Protein AF-A0A5B6VZJ5-F1 (afdb_monomer_lite)

InterPro domains:
  IPR005135 Endonuclease/exonuclease/phosphatase [PF03372] (20-97)
  IPR036691 Endonuclease/exonuclease/phosphatase superfamily [G3DSA:3.60.10.10] (6-117)
  IPR036691 Endonuclease/exonuclease/phosphatase superfamily [SSF56219] (19-104)

Organism: NCBI:txid47621

Sequence (120 aa):
MERVRRRFEFINGIEVDPDGSKGGLCLAWKGEVSVMLQNFSRRHIDVLANDQNEKQQWRFTGFYGSPYAQEREDSWNLLRRLRRNEEQPWLVCGDFNKIMYGFEKKRLVAQRGKENGSIP

Structure (mmCIF, N/CA/C/O backbone):
data_AF-A0A5B6VZJ5-F1
#
_entry.id   AF-A0A5B6VZJ5-F1
#
loop_
_atom_site.group_PDB
_atom_site.id
_atom_site.type_symbol
_atom_site.label_atom_id
_atom_site.label_alt_id
_atom_site.label_comp_id
_atom_site.label_asym_id
_atom_site.label_entity_id
_atom_site.label_seq_id
_atom_site.pdbx_PDB_ins_code
_atom_site.Cartn_x
_atom_site.Cartn_y
_atom_site.Cartn_z
_atom_site.occupancy
_atom_site.B_iso_or_equiv
_atom_site.auth_seq_id
_atom_site.auth_comp_id
_atom_site.auth_asym_id
_atom_site.auth_atom_id
_atom_site.pdbx_PDB_model_num
ATOM 1 N N . MET A 1 1 ? -8.393 -13.870 -6.897 1.00 74.00 1 MET A N 1
ATOM 2 C CA . MET A 1 1 ? -7.482 -14.567 -5.950 1.00 74.00 1 MET A CA 1
ATOM 3 C C . MET A 1 1 ? -8.223 -15.277 -4.806 1.00 74.00 1 MET A C 1
ATOM 5 O O . MET A 1 1 ? -7.614 -15.715 -3.829 1.00 74.00 1 MET A O 1
ATOM 9 N N . GLU A 1 2 ? -9.532 -15.498 -4.940 1.00 73.25 2 GLU A N 1
ATOM 10 C CA . GLU A 1 2 ? -10.394 -15.937 -3.839 1.00 73.25 2 GLU A CA 1
ATOM 11 C C . GLU A 1 2 ? -10.080 -17.339 -3.287 1.00 73.25 2 GLU A C 1
ATOM 13 O O . GLU A 1 2 ? -10.002 -17.518 -2.073 1.00 73.25 2 GLU A O 1
ATOM 18 N N . ARG A 1 3 ? -9.834 -18.337 -4.153 1.00 77.75 3 ARG A N 1
ATOM 19 C CA . ARG A 1 3 ? -9.509 -19.712 -3.711 1.00 77.75 3 ARG A CA 1
ATOM 20 C C . ARG A 1 3 ? -8.229 -19.758 -2.871 1.00 77.75 3 ARG A C 1
ATOM 22 O O . ARG A 1 3 ? -8.161 -20.513 -1.906 1.00 77.75 3 ARG A O 1
ATOM 29 N N . VAL A 1 4 ? -7.235 -18.941 -3.226 1.00 81.25 4 VAL A N 1
ATOM 30 C CA . VAL A 1 4 ? -5.973 -18.819 -2.481 1.00 81.25 4 VAL A CA 1
ATOM 31 C C . VAL A 1 4 ? -6.238 -18.172 -1.127 1.00 81.25 4 VAL A C 1
ATOM 33 O O . VAL A 1 4 ? -5.863 -18.736 -0.107 1.00 81.25 4 VAL A O 1
ATOM 36 N N . ARG A 1 5 ? -6.958 -17.046 -1.095 1.00 83.81 5 ARG A N 1
ATOM 37 C CA . ARG A 1 5 ? -7.301 -16.349 0.152 1.00 83.81 5 ARG A CA 1
ATOM 38 C C . ARG A 1 5 ? -8.052 -17.232 1.143 1.00 83.81 5 ARG A C 1
ATOM 40 O O . ARG A 1 5 ? -7.650 -17.319 2.298 1.00 83.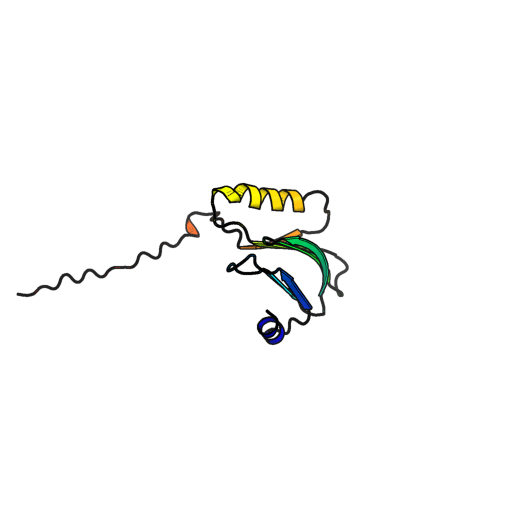81 5 ARG A O 1
ATOM 47 N N . ARG A 1 6 ? -9.093 -17.929 0.676 1.00 79.75 6 ARG A N 1
ATOM 48 C CA . ARG A 1 6 ? -9.894 -18.834 1.514 1.00 79.75 6 ARG A CA 1
ATOM 49 C C . ARG A 1 6 ? -9.067 -19.997 2.063 1.00 79.75 6 ARG A C 1
ATOM 51 O O . ARG A 1 6 ? -9.282 -20.391 3.201 1.00 79.75 6 ARG A O 1
ATOM 58 N N . ARG A 1 7 ? -8.091 -20.510 1.301 1.00 85.81 7 ARG A N 1
ATOM 59 C CA . ARG A 1 7 ? -7.173 -21.566 1.769 1.00 85.81 7 ARG A CA 1
ATOM 60 C C . ARG A 1 7 ? -6.303 -21.120 2.950 1.00 85.81 7 ARG A C 1
ATOM 62 O O . ARG A 1 7 ? -5.916 -21.962 3.748 1.00 85.81 7 ARG A O 1
ATOM 69 N N . PHE A 1 8 ? -6.006 -19.827 3.049 1.00 82.75 8 PHE A N 1
ATOM 70 C CA . PHE A 1 8 ? -5.255 -19.228 4.156 1.00 82.75 8 PHE A CA 1
ATOM 71 C C . PHE A 1 8 ? -6.159 -18.502 5.166 1.00 82.75 8 PHE A C 1
ATOM 73 O O . PHE A 1 8 ? -5.668 -17.702 5.956 1.00 82.75 8 PHE A O 1
ATOM 80 N N . GLU A 1 9 ? -7.474 -18.755 5.125 1.00 85.56 9 GLU A N 1
ATOM 81 C CA . GLU A 1 9 ? -8.461 -18.188 6.057 1.00 85.56 9 GLU A CA 1
ATOM 82 C C . GLU A 1 9 ? -8.519 -16.647 6.051 1.00 85.56 9 GLU A C 1
ATOM 84 O O . GLU A 1 9 ? -9.002 -16.010 6.989 1.00 85.56 9 GLU A O 1
ATOM 89 N N . PHE A 1 10 ? -8.075 -16.017 4.958 1.00 87.88 10 PHE A N 1
ATOM 90 C CA . PHE A 1 10 ? -8.233 -14.580 4.753 1.00 87.88 10 PHE A CA 1
ATOM 91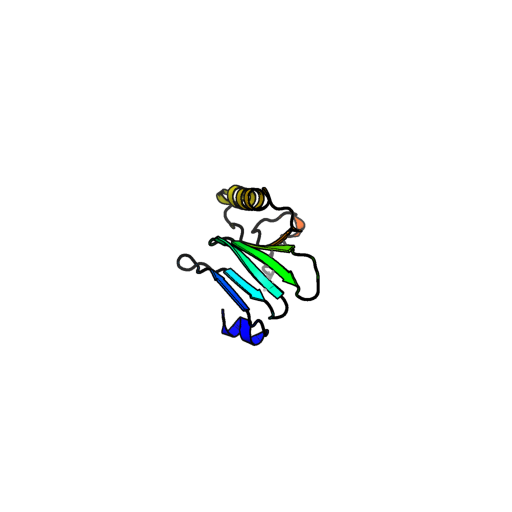 C C . PHE A 1 10 ? -9.637 -14.278 4.236 1.00 87.88 10 PHE A C 1
ATOM 93 O O . PHE A 1 10 ? -9.910 -14.314 3.029 1.00 87.88 10 PHE A O 1
ATOM 100 N N . ILE A 1 11 ? -10.533 -13.981 5.173 1.00 86.62 11 ILE A N 1
ATOM 101 C CA . ILE A 1 11 ? -11.941 -13.702 4.887 1.00 86.62 11 ILE A CA 1
ATOM 102 C C . ILE A 1 11 ? -12.127 -12.406 4.088 1.00 86.62 11 ILE A C 1
ATOM 104 O O . ILE A 1 11 ? -12.984 -12.346 3.209 1.00 86.62 11 ILE A O 1
ATOM 108 N N . ASN A 1 12 ? -11.264 -11.408 4.297 1.00 89.75 12 ASN A N 1
ATOM 109 C CA . ASN A 1 12 ? -11.366 -10.092 3.672 1.00 89.75 12 ASN A CA 1
ATOM 110 C C . ASN A 1 12 ? -10.227 -9.844 2.681 1.00 89.75 12 ASN A C 1
ATOM 112 O O . ASN A 1 12 ? -9.168 -10.477 2.745 1.00 89.75 12 ASN A O 1
ATOM 116 N N . GLY A 1 13 ? -10.457 -8.945 1.725 1.00 91.69 13 GLY A N 1
ATOM 117 C CA . GLY A 1 13 ? -9.427 -8.563 0.771 1.00 91.69 13 GLY A CA 1
ATOM 118 C C . GLY A 1 13 ? -9.919 -7.735 -0.407 1.00 91.69 13 GLY A C 1
ATOM 119 O O . GLY A 1 13 ? -11.092 -7.791 -0.771 1.00 91.69 13 GLY A O 1
ATOM 120 N N . ILE A 1 14 ? -8.976 -7.016 -1.002 1.00 91.19 14 ILE A N 1
ATOM 121 C CA . ILE A 1 14 ? -9.128 -6.100 -2.131 1.00 91.19 14 ILE A CA 1
ATOM 122 C C . ILE A 1 14 ? -8.264 -6.629 -3.273 1.00 91.19 14 ILE A C 1
ATOM 124 O O . ILE A 1 14 ? -7.102 -6.982 -3.064 1.00 91.19 14 ILE A O 1
ATOM 128 N N . GLU A 1 15 ? -8.829 -6.672 -4.474 1.00 90.38 15 GLU A N 1
ATOM 129 C CA . GLU A 1 15 ? -8.126 -7.051 -5.698 1.00 90.38 15 GLU A CA 1
ATOM 130 C C . GLU A 1 15 ? -8.104 -5.839 -6.636 1.00 90.38 15 GLU A C 1
ATOM 132 O O . GLU A 1 15 ? -9.113 -5.155 -6.799 1.00 90.38 15 GLU A O 1
ATOM 137 N N . VAL A 1 16 ? -6.939 -5.544 -7.210 1.00 88.19 16 VAL A N 1
ATOM 138 C CA . VAL A 1 16 ? -6.772 -4.535 -8.257 1.00 88.19 16 VAL A CA 1
ATOM 139 C C . VAL A 1 16 ? -6.400 -5.266 -9.532 1.00 88.19 16 VAL A C 1
ATOM 141 O O . VAL A 1 16 ? -5.348 -5.915 -9.602 1.00 88.19 16 VAL A O 1
ATOM 144 N N . ASP A 1 17 ? -7.277 -5.151 -10.525 1.00 83.25 17 ASP A N 1
ATOM 145 C CA . ASP A 1 17 ? -7.128 -5.852 -11.789 1.00 83.25 17 ASP A CA 1
ATOM 146 C C . ASP A 1 17 ? -5.855 -5.432 -12.536 1.00 83.25 17 ASP A C 1
ATOM 148 O O . ASP A 1 17 ? -5.444 -4.260 -12.505 1.00 83.25 17 ASP A O 1
ATOM 152 N N . PRO A 1 18 ? -5.211 -6.384 -13.227 1.00 75.88 18 PRO A N 1
ATOM 153 C CA . PRO A 1 18 ? -4.104 -6.072 -14.106 1.00 75.88 18 PRO A CA 1
ATOM 154 C C . PRO A 1 18 ? -4.558 -5.296 -15.342 1.00 75.88 18 PRO A C 1
ATOM 156 O O . PRO A 1 18 ? -5.704 -5.374 -15.777 1.00 75.88 18 PRO A O 1
ATOM 159 N N . ASP A 1 19 ? -3.609 -4.602 -15.971 1.00 71.25 19 ASP A N 1
ATOM 160 C CA . ASP A 1 19 ? -3.797 -4.097 -17.330 1.00 71.25 19 ASP A CA 1
ATOM 161 C C . ASP A 1 19 ? -3.255 -5.116 -18.337 1.00 71.25 19 ASP A C 1
ATOM 163 O O . ASP A 1 19 ? -2.041 -5.348 -18.413 1.00 71.25 19 ASP A O 1
ATOM 167 N N . GLY A 1 20 ? -4.158 -5.758 -19.078 1.00 72.94 20 GLY A N 1
ATOM 168 C CA . GLY A 1 20 ? -3.820 -6.805 -20.040 1.00 72.94 20 GLY A CA 1
ATOM 169 C C . GLY A 1 20 ? -3.261 -8.069 -19.377 1.00 72.94 20 GLY A C 1
ATOM 170 O O . GLY A 1 20 ? -3.830 -8.590 -18.425 1.00 72.94 20 GLY A O 1
ATOM 171 N N . SER A 1 21 ? -2.139 -8.586 -19.886 1.00 68.69 21 SER A N 1
ATOM 172 C CA . SER A 1 21 ? -1.548 -9.864 -19.447 1.00 68.69 21 SER A CA 1
ATOM 173 C C . SER A 1 21 ? -0.628 -9.764 -18.221 1.00 68.69 21 SER A C 1
ATOM 175 O O . SER A 1 21 ? 0.105 -10.709 -17.927 1.00 68.69 21 SER A O 1
ATOM 177 N N . LYS A 1 22 ? -0.576 -8.609 -17.546 1.00 69.31 22 LYS A N 1
ATOM 178 C CA . LYS A 1 22 ? 0.276 -8.405 -16.362 1.00 69.31 22 LYS A CA 1
ATOM 179 C C . LYS A 1 22 ? -0.354 -9.050 -15.117 1.00 69.31 22 LYS A C 1
ATOM 181 O O . LYS A 1 22 ? -1.524 -9.409 -15.121 1.00 69.31 22 LYS A O 1
ATOM 186 N N . GLY A 1 23 ? 0.429 -9.231 -14.052 1.00 74.88 23 GLY A N 1
ATOM 187 C CA . GLY A 1 23 ? -0.100 -9.662 -12.751 1.00 74.88 23 GLY A CA 1
ATOM 188 C C . GLY A 1 23 ? -0.892 -8.539 -12.067 1.00 74.88 23 GLY A C 1
ATOM 189 O O . GLY A 1 23 ? -0.557 -7.368 -12.237 1.00 74.88 23 GLY A O 1
ATOM 190 N N . GLY A 1 24 ? -1.947 -8.890 -11.328 1.00 83.62 24 GLY A N 1
ATOM 191 C CA . GLY A 1 24 ? -2.733 -7.955 -10.509 1.00 83.62 24 GLY A CA 1
ATOM 192 C C . GLY A 1 24 ? -2.208 -7.849 -9.074 1.00 83.62 24 GLY A C 1
ATOM 193 O O . GLY A 1 24 ? -1.357 -8.638 -8.656 1.00 83.62 24 GLY A O 1
ATOM 194 N N . LEU A 1 25 ? -2.740 -6.896 -8.305 1.00 88.81 25 LEU A N 1
ATOM 195 C CA . LEU A 1 25 ? -2.447 -6.770 -6.873 1.00 88.81 25 LEU A CA 1
ATOM 196 C C . LEU A 1 25 ? -3.593 -7.330 -6.041 1.00 88.81 25 LEU A C 1
ATOM 198 O O . LEU A 1 25 ? -4.762 -7.146 -6.364 1.00 88.81 25 LEU A O 1
ATOM 202 N N . CYS A 1 26 ? -3.252 -7.998 -4.945 1.00 91.19 26 CYS A N 1
ATOM 203 C CA . CYS A 1 26 ? -4.220 -8.505 -3.987 1.00 91.19 26 CYS A CA 1
ATOM 204 C C . CYS A 1 26 ? -3.731 -8.192 -2.577 1.00 91.19 26 CYS A C 1
ATOM 206 O O . CYS A 1 26 ? -2.629 -8.589 -2.199 1.00 91.19 26 CYS A O 1
ATOM 208 N N . LEU A 1 27 ? -4.575 -7.527 -1.796 1.00 93.19 27 LEU A N 1
ATOM 209 C CA . LEU A 1 27 ? -4.415 -7.382 -0.357 1.00 93.19 27 LEU A CA 1
ATOM 210 C C . LEU A 1 27 ? -5.465 -8.259 0.318 1.00 93.19 27 LEU A C 1
ATOM 212 O O . LEU A 1 27 ? -6.639 -8.165 -0.018 1.00 93.19 27 LEU A O 1
ATOM 216 N N . ALA A 1 28 ? -5.062 -9.118 1.247 1.00 92.94 28 ALA A N 1
ATOM 217 C CA . ALA A 1 28 ? -5.969 -10.005 1.966 1.00 92.94 28 ALA A CA 1
ATOM 218 C C . ALA A 1 28 ? -5.639 -9.990 3.457 1.00 92.94 28 ALA A C 1
ATOM 220 O O . ALA A 1 28 ? -4.470 -9.888 3.823 1.00 92.94 28 ALA A O 1
ATOM 221 N N . TRP A 1 29 ? -6.662 -10.070 4.305 1.00 91.62 29 TRP A N 1
ATOM 222 C CA . TRP A 1 29 ? -6.497 -9.980 5.755 1.00 91.62 29 TRP A CA 1
ATOM 223 C C . TRP A 1 29 ? -7.552 -10.797 6.511 1.00 91.62 29 TRP A C 1
ATOM 225 O O . TRP A 1 29 ? -8.569 -11.229 5.953 1.00 91.62 29 TRP A O 1
ATOM 235 N N . LYS A 1 30 ? -7.270 -11.051 7.794 1.00 88.50 30 LYS A N 1
ATOM 236 C CA . LYS A 1 30 ? -8.166 -11.748 8.729 1.00 88.50 30 LYS A CA 1
ATOM 237 C C . LYS A 1 30 ? -9.236 -10.800 9.278 1.00 88.50 30 LYS A C 1
ATOM 239 O O . LYS A 1 30 ? -9.053 -9.591 9.266 1.00 88.50 30 LYS A O 1
ATOM 244 N N . GLY A 1 31 ? -10.339 -11.344 9.789 1.00 85.19 31 GLY A N 1
ATOM 245 C CA . GLY A 1 31 ? -11.479 -10.552 10.280 1.00 85.19 31 GLY A CA 1
ATOM 246 C C . GLY A 1 31 ? -11.204 -9.660 11.487 1.00 85.19 31 GLY A C 1
ATOM 247 O O . GLY A 1 31 ? -11.939 -8.707 11.713 1.00 85.19 31 GLY A O 1
ATOM 248 N N . GLU A 1 32 ? -10.142 -9.957 12.229 1.00 86.31 32 GLU A N 1
ATOM 249 C CA . GLU A 1 32 ? -9.729 -9.221 13.429 1.00 86.31 32 GLU A CA 1
ATOM 250 C C . GLU A 1 32 ? -9.183 -7.821 13.102 1.00 86.31 32 GLU A C 1
ATOM 252 O O . GLU A 1 32 ? -9.213 -6.930 13.948 1.00 86.31 32 GLU A O 1
ATOM 257 N N . VAL A 1 33 ? -8.736 -7.599 11.859 1.00 88.38 33 VAL A N 1
ATOM 258 C CA . VAL A 1 33 ? -8.202 -6.310 11.405 1.00 88.38 33 VAL A CA 1
ATOM 259 C C . VAL A 1 33 ? -9.253 -5.580 10.575 1.00 88.38 33 VAL A C 1
ATOM 261 O O . VAL A 1 33 ? -9.706 -6.066 9.534 1.00 88.38 33 VAL A O 1
ATOM 264 N N . SER A 1 34 ? -9.617 -4.376 11.012 1.00 90.25 34 SER A N 1
ATOM 265 C CA . SER A 1 34 ? -10.420 -3.455 10.212 1.00 90.25 34 SER A CA 1
ATOM 266 C C . SER A 1 34 ? -9.518 -2.730 9.222 1.00 90.25 34 SER A C 1
ATOM 268 O O . SER A 1 34 ? -8.487 -2.182 9.605 1.00 90.25 34 SER A O 1
ATOM 270 N N . VAL A 1 35 ? -9.889 -2.732 7.944 1.00 93.38 35 VAL A N 1
ATOM 271 C CA . VAL A 1 35 ? -9.093 -2.132 6.869 1.00 93.38 35 VAL A CA 1
ATOM 272 C C . VAL A 1 35 ? -9.976 -1.202 6.051 1.00 93.38 35 VAL A C 1
ATOM 274 O O . VAL A 1 35 ? -11.022 -1.607 5.547 1.00 93.38 35 VAL A O 1
ATOM 277 N N . MET A 1 36 ? -9.528 0.039 5.893 1.00 93.12 36 MET A N 1
ATOM 278 C CA . MET A 1 36 ? -10.184 1.079 5.112 1.00 93.12 36 MET A CA 1
ATOM 279 C C . MET A 1 36 ? -9.284 1.498 3.954 1.00 93.12 36 MET A C 1
ATOM 281 O O . MET A 1 36 ? -8.197 2.038 4.163 1.00 93.12 36 MET A O 1
ATOM 285 N N . LEU A 1 37 ? -9.750 1.271 2.728 1.00 94.44 37 LEU A N 1
ATOM 286 C CA . LEU A 1 37 ? -9.054 1.690 1.515 1.00 94.44 37 LEU A CA 1
ATOM 287 C C . LEU A 1 37 ? -8.967 3.220 1.443 1.00 94.44 37 LEU A C 1
ATOM 289 O O . LEU A 1 37 ? -9.993 3.891 1.495 1.00 94.44 37 LEU A O 1
ATOM 293 N N . GLN A 1 38 ? -7.752 3.749 1.306 1.00 93.50 38 GLN A N 1
ATOM 294 C CA . GLN A 1 38 ? -7.500 5.180 1.108 1.00 93.50 38 GLN A CA 1
ATOM 295 C C . GLN A 1 38 ? -7.297 5.500 -0.368 1.00 93.50 38 GLN A C 1
ATOM 297 O O . GLN A 1 38 ? -7.903 6.419 -0.913 1.00 93.50 38 GLN A O 1
ATOM 302 N N . ASN A 1 39 ? -6.435 4.727 -1.025 1.00 92.69 39 ASN A N 1
ATOM 303 C CA . ASN A 1 39 ? -6.084 4.929 -2.420 1.00 92.69 39 ASN A CA 1
ATOM 304 C C . ASN A 1 39 ? -5.614 3.614 -3.040 1.00 92.69 39 ASN A C 1
ATOM 306 O O . ASN A 1 39 ? -5.150 2.705 -2.353 1.00 92.69 39 ASN A O 1
ATOM 310 N N . PHE A 1 40 ? -5.706 3.507 -4.357 1.00 93.06 40 PHE A N 1
ATOM 311 C CA . PHE A 1 40 ? -5.128 2.390 -5.080 1.00 93.06 40 PHE A CA 1
ATOM 312 C C . PHE A 1 40 ? -4.757 2.787 -6.501 1.00 93.06 40 PHE A C 1
ATOM 314 O O . PHE A 1 40 ? -5.273 3.730 -7.096 1.00 93.06 40 PHE A O 1
ATOM 321 N N . SER A 1 41 ? -3.842 2.020 -7.069 1.00 90.81 41 SER A N 1
ATOM 322 C CA . SER A 1 41 ? -3.574 2.001 -8.495 1.00 90.81 41 SER A CA 1
ATOM 323 C C . SER A 1 41 ? -3.046 0.626 -8.878 1.00 90.81 41 SER A C 1
ATOM 325 O O . SER A 1 41 ? -2.799 -0.233 -8.038 1.00 90.81 41 SER A O 1
ATOM 327 N N . ARG A 1 42 ? -2.747 0.437 -10.159 1.00 87.00 42 ARG A N 1
ATOM 328 C CA . ARG A 1 42 ? -2.097 -0.780 -10.671 1.00 87.00 42 ARG A CA 1
ATOM 329 C C . ARG A 1 42 ? -0.752 -1.106 -10.000 1.00 87.00 42 ARG A C 1
ATOM 331 O O . ARG A 1 42 ? -0.236 -2.200 -10.178 1.00 87.00 42 ARG A O 1
ATOM 338 N N . ARG A 1 43 ? -0.151 -0.142 -9.294 1.00 88.56 43 ARG A N 1
ATOM 339 C CA . ARG A 1 43 ? 1.161 -0.269 -8.639 1.00 88.56 43 ARG A CA 1
ATOM 340 C C . ARG A 1 43 ? 1.089 -0.226 -7.119 1.00 88.56 43 ARG A C 1
ATOM 342 O O . ARG A 1 43 ? 2.118 -0.409 -6.481 1.00 88.56 43 ARG A O 1
ATOM 349 N N . HIS A 1 44 ? -0.072 0.057 -6.531 1.00 93.31 44 HIS A N 1
ATOM 350 C CA . HIS A 1 44 ? -0.187 0.054 -5.079 1.00 93.31 44 HIS A CA 1
ATOM 351 C C . HIS A 1 44 ? -1.621 -0.122 -4.583 1.00 93.31 44 HIS A C 1
ATOM 353 O O . HIS A 1 44 ? -2.574 0.268 -5.250 1.00 93.31 44 HIS A O 1
ATOM 359 N N . ILE A 1 45 ? -1.752 -0.646 -3.372 1.00 95.56 45 ILE A N 1
ATOM 360 C CA . ILE A 1 45 ? -2.972 -0.598 -2.569 1.00 95.56 45 ILE A CA 1
ATOM 361 C C . ILE A 1 45 ? -2.589 0.084 -1.263 1.00 95.56 45 ILE A C 1
ATOM 363 O O . ILE A 1 45 ? -1.667 -0.374 -0.592 1.00 95.56 45 ILE A O 1
ATOM 367 N N . ASP A 1 46 ? -3.271 1.167 -0.917 1.00 95.31 46 ASP A N 1
ATOM 368 C CA . ASP A 1 46 ? -3.008 1.953 0.279 1.00 95.31 46 ASP A CA 1
ATOM 369 C C . ASP A 1 46 ? -4.220 1.966 1.203 1.00 95.31 46 ASP A C 1
ATOM 371 O O . ASP A 1 46 ? -5.331 2.314 0.794 1.00 95.31 46 ASP A O 1
ATOM 375 N N . VAL A 1 47 ? -4.011 1.562 2.450 1.00 95.56 47 VAL A N 1
ATOM 376 C CA . VAL A 1 47 ? -5.084 1.364 3.418 1.00 95.56 47 VAL A CA 1
ATOM 377 C C . VAL A 1 47 ? -4.707 1.897 4.791 1.00 95.56 47 VAL A C 1
ATOM 379 O O . VAL A 1 47 ? -3.545 1.878 5.199 1.00 95.56 47 VAL A O 1
ATOM 382 N N . LEU A 1 48 ? -5.726 2.297 5.539 1.00 94.25 48 LEU A N 1
ATOM 383 C CA . LEU A 1 48 ? -5.643 2.461 6.980 1.00 94.25 48 LEU A CA 1
ATOM 384 C C . LEU A 1 48 ? -6.128 1.178 7.645 1.00 94.25 48 LEU A C 1
ATOM 386 O O . LEU A 1 48 ? -7.222 0.699 7.352 1.00 94.25 48 LEU A O 1
ATOM 390 N N . ALA A 1 49 ? -5.306 0.631 8.527 1.00 93.19 49 ALA A N 1
ATOM 391 C CA . ALA A 1 49 ? -5.592 -0.560 9.297 1.00 93.19 49 ALA A CA 1
ATOM 392 C C . ALA A 1 49 ? -5.774 -0.194 10.773 1.00 93.19 49 ALA A C 1
ATOM 394 O O . ALA A 1 49 ? -5.065 0.652 11.324 1.00 93.19 49 ALA A O 1
ATOM 395 N N . ASN A 1 50 ? -6.748 -0.836 11.403 1.00 91.06 50 ASN A N 1
ATOM 396 C CA . ASN A 1 50 ? -7.011 -0.728 12.825 1.00 91.06 50 ASN A CA 1
ATOM 397 C C . ASN A 1 50 ? -7.204 -2.136 13.390 1.00 91.06 50 ASN A C 1
ATOM 399 O O . ASN A 1 50 ? -8.060 -2.887 12.911 1.00 91.06 50 ASN A O 1
ATOM 403 N N . ASP A 1 51 ? -6.387 -2.496 14.372 1.00 82.62 51 ASP A N 1
ATOM 404 C CA . ASP A 1 51 ? -6.572 -3.731 15.124 1.00 82.62 51 ASP A CA 1
ATOM 405 C C . ASP A 1 51 ? -7.684 -3.493 16.146 1.00 82.62 51 ASP A C 1
ATOM 407 O O . ASP A 1 51 ? -7.654 -2.515 16.883 1.00 82.62 51 ASP A O 1
ATOM 411 N N . GLN A 1 52 ? -8.688 -4.365 16.203 1.00 73.19 52 GLN A N 1
ATOM 412 C CA . GLN A 1 52 ? -9.774 -4.208 17.174 1.00 73.19 52 GLN A CA 1
ATOM 413 C C . GLN A 1 52 ? -9.285 -4.255 18.633 1.00 73.19 52 GLN A C 1
ATOM 415 O O . GLN A 1 52 ? -9.964 -3.734 19.519 1.00 73.19 52 GLN A O 1
ATOM 420 N N . ASN A 1 53 ? -8.115 -4.850 18.881 1.00 76.19 53 ASN A N 1
ATOM 421 C CA . ASN A 1 53 ? -7.521 -4.988 20.207 1.00 76.19 53 ASN A CA 1
ATOM 422 C C . ASN A 1 53 ? -6.550 -3.851 20.563 1.00 76.19 53 ASN A C 1
ATOM 424 O O . ASN A 1 53 ? -6.270 -3.643 21.746 1.00 76.19 53 ASN A O 1
ATOM 428 N N . GLU A 1 54 ? -6.048 -3.097 19.580 1.00 73.12 54 GLU A N 1
ATOM 429 C CA . GLU A 1 54 ? -5.108 -1.996 19.803 1.00 73.12 54 GLU A CA 1
ATOM 430 C C . GLU A 1 54 ? -5.758 -0.642 19.504 1.00 73.12 54 GLU A C 1
ATOM 432 O O . GLU A 1 54 ? -6.494 -0.464 18.543 1.00 73.12 54 GLU A O 1
ATOM 437 N N . LYS A 1 55 ? -5.465 0.381 20.314 1.00 74.19 55 LYS A N 1
ATOM 438 C CA . LYS A 1 55 ? -6.018 1.733 20.097 1.00 74.19 55 LYS A CA 1
ATOM 439 C C . LYS A 1 55 ? -5.295 2.526 19.002 1.00 74.19 55 LYS A C 1
ATOM 441 O O . LYS A 1 55 ? -5.598 3.704 18.817 1.00 74.19 55 LYS A O 1
ATOM 446 N N . GLN A 1 56 ? -4.317 1.927 18.324 1.00 82.31 56 GLN A N 1
ATOM 447 C CA . GLN A 1 56 ? -3.446 2.634 17.396 1.00 82.31 56 GLN A CA 1
ATOM 448 C C . GLN A 1 56 ? -3.749 2.248 15.950 1.00 82.31 56 GLN A C 1
ATOM 450 O O . GLN A 1 56 ? -3.489 1.138 15.498 1.00 82.31 56 GLN A O 1
ATOM 455 N N . GLN A 1 57 ? -4.232 3.230 15.198 1.00 89.94 57 GLN A N 1
ATOM 456 C CA . GLN A 1 57 ? -4.373 3.124 13.756 1.00 89.94 57 GLN A CA 1
ATOM 457 C C . GLN A 1 57 ? -3.000 3.241 13.086 1.00 89.94 57 GLN A C 1
ATOM 459 O O . GLN A 1 57 ? -2.189 4.102 13.449 1.00 89.94 57 GLN A O 1
ATOM 464 N N . TRP A 1 58 ? -2.761 2.399 12.087 1.00 92.12 58 TRP A N 1
ATOM 465 C CA . TRP A 1 58 ? -1.553 2.398 11.268 1.00 92.12 58 TRP A CA 1
ATOM 466 C C . TRP A 1 58 ? -1.923 2.342 9.789 1.00 92.12 58 TRP A C 1
ATOM 468 O O . TRP A 1 58 ? -3.049 2.024 9.409 1.00 92.12 58 TRP A O 1
ATOM 478 N N . ARG A 1 59 ? -0.977 2.704 8.932 1.00 94.50 59 ARG A N 1
ATOM 479 C CA . ARG A 1 59 ? -1.152 2.714 7.486 1.00 94.50 59 ARG A CA 1
ATOM 480 C C . ARG A 1 59 ? -0.330 1.609 6.856 1.00 94.50 59 ARG A C 1
ATOM 482 O O . ARG A 1 59 ? 0.846 1.443 7.182 1.00 94.50 59 ARG A O 1
ATOM 489 N N . PHE A 1 60 ? -0.925 0.924 5.893 1.00 95.12 60 PHE A N 1
ATOM 490 C CA . PHE A 1 60 ? -0.251 -0.058 5.066 1.00 95.12 60 PHE A CA 1
ATOM 491 C C . PHE A 1 60 ? -0.326 0.320 3.590 1.00 95.12 60 PHE A C 1
ATOM 493 O O . PHE A 1 60 ? -1.413 0.536 3.059 1.00 95.12 60 PHE A O 1
ATOM 500 N N . THR A 1 61 ? 0.816 0.304 2.906 1.00 95.81 61 THR A N 1
ATOM 501 C CA . THR A 1 61 ? 0.866 0.351 1.444 1.00 95.81 61 THR A CA 1
ATOM 502 C C . THR A 1 61 ? 1.475 -0.939 0.903 1.00 95.81 61 THR A C 1
ATOM 504 O O . THR A 1 61 ? 2.672 -1.191 1.060 1.00 95.81 61 THR A O 1
ATOM 507 N N . GLY A 1 62 ? 0.664 -1.729 0.204 1.00 95.12 62 GLY A N 1
ATOM 508 C CA . GLY A 1 62 ? 1.145 -2.794 -0.669 1.00 95.12 62 GLY A CA 1
ATOM 509 C C . GLY A 1 62 ? 1.647 -2.177 -1.968 1.00 95.12 62 GLY A C 1
ATOM 510 O O . GLY A 1 62 ? 0.862 -1.551 -2.671 1.00 95.12 62 GLY A O 1
ATOM 511 N N . PHE A 1 63 ? 2.930 -2.316 -2.288 1.00 93.38 63 PHE A N 1
ATOM 512 C CA . PHE A 1 63 ? 3.590 -1.617 -3.390 1.00 93.38 63 PHE A CA 1
ATOM 513 C C . PHE A 1 63 ? 4.192 -2.577 -4.420 1.00 93.38 63 PHE A C 1
ATOM 515 O O . PHE A 1 63 ? 4.791 -3.596 -4.079 1.00 93.38 63 PHE A O 1
ATOM 522 N N . TYR A 1 64 ? 4.074 -2.213 -5.693 1.00 90.44 64 TYR A N 1
ATOM 523 C CA . TYR A 1 64 ? 4.667 -2.918 -6.821 1.00 90.44 64 TYR A CA 1
ATOM 524 C C . TYR A 1 64 ? 5.391 -1.929 -7.737 1.00 90.44 64 TYR A C 1
ATOM 526 O O . TYR A 1 64 ? 4.790 -1.235 -8.564 1.00 90.44 64 TYR A O 1
ATOM 534 N N . GLY A 1 65 ? 6.703 -1.835 -7.536 1.00 88.69 65 GLY A N 1
ATOM 535 C CA . GLY A 1 65 ? 7.606 -0.969 -8.281 1.00 88.69 65 GLY A CA 1
ATOM 536 C C . GLY A 1 65 ? 7.825 -1.454 -9.710 1.00 88.69 65 GLY A C 1
ATOM 537 O O . GLY A 1 65 ? 7.665 -2.634 -10.020 1.00 88.69 65 GLY A O 1
ATOM 538 N N . SER A 1 66 ? 8.212 -0.539 -10.599 1.00 85.44 66 SER A N 1
ATOM 539 C CA . SER A 1 66 ? 8.473 -0.893 -11.995 1.00 85.44 66 SER A CA 1
ATOM 540 C C . SER A 1 66 ? 9.818 -1.614 -12.169 1.00 85.44 66 SER A C 1
ATOM 542 O O . SER A 1 66 ? 10.833 -1.133 -11.656 1.00 85.44 66 SER A O 1
ATOM 544 N N . PRO A 1 67 ? 9.877 -2.707 -12.954 1.00 83.31 67 PRO A N 1
ATOM 545 C CA . PRO A 1 67 ? 11.141 -3.346 -13.321 1.00 83.31 67 PRO A CA 1
ATOM 546 C C . PRO A 1 67 ? 11.974 -2.489 -14.289 1.00 83.31 67 PRO A C 1
ATOM 548 O O . PRO A 1 67 ? 13.191 -2.671 -14.406 1.00 83.31 67 PRO A O 1
ATOM 551 N N . TYR A 1 68 ? 11.344 -1.532 -14.978 1.00 84.25 68 TYR A N 1
ATOM 552 C CA . TYR A 1 68 ? 11.993 -0.700 -15.984 1.00 84.25 68 TYR A CA 1
ATOM 553 C C . TYR A 1 68 ? 12.744 0.463 -15.343 1.00 84.25 68 TYR A C 1
ATOM 555 O O . TYR A 1 68 ? 12.182 1.246 -14.580 1.00 84.25 68 TYR A O 1
ATOM 563 N N . ALA A 1 69 ? 14.023 0.614 -15.697 1.00 82.88 69 ALA A N 1
ATOM 564 C CA . ALA A 1 69 ? 14.895 1.638 -15.123 1.00 82.88 69 ALA A CA 1
ATOM 565 C C . ALA A 1 69 ? 14.352 3.067 -15.290 1.00 82.88 69 ALA A C 1
ATOM 567 O O . ALA A 1 69 ? 14.486 3.869 -14.370 1.00 82.88 69 ALA A O 1
ATOM 568 N N . GLN A 1 70 ? 13.705 3.347 -16.425 1.00 85.81 70 GLN A N 1
ATOM 569 C CA . GLN A 1 70 ? 13.131 4.655 -16.750 1.00 85.81 70 GLN A CA 1
ATOM 570 C C . GLN A 1 70 ? 11.980 5.055 -15.811 1.00 85.81 70 GLN A C 1
ATOM 572 O O . GLN A 1 70 ? 11.808 6.232 -15.534 1.00 85.81 70 GLN A O 1
ATOM 577 N N . GLU A 1 71 ? 11.244 4.086 -15.260 1.00 84.06 71 GLU A N 1
ATOM 578 C CA . GLU A 1 71 ? 10.064 4.325 -14.414 1.00 84.06 71 GLU A CA 1
ATOM 579 C C . GLU A 1 71 ? 10.356 4.169 -12.909 1.00 84.06 71 GLU A C 1
ATOM 581 O O . GLU A 1 71 ? 9.452 4.208 -12.062 1.00 84.06 71 GLU A O 1
ATOM 586 N N . ARG A 1 72 ? 11.622 3.936 -12.539 1.00 85.00 72 ARG A N 1
ATOM 587 C CA . ARG A 1 72 ? 12.016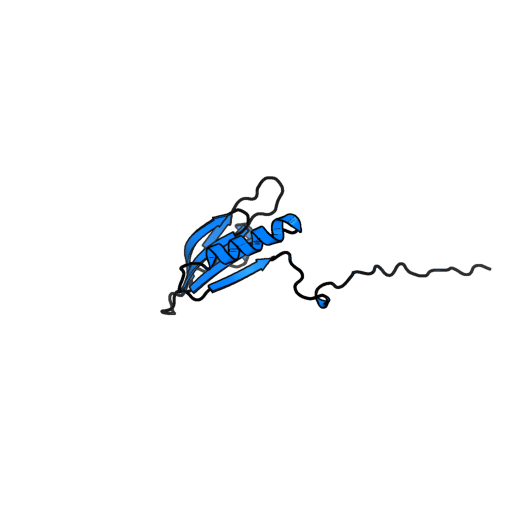 3.792 -11.129 1.00 85.00 72 ARG A CA 1
ATOM 588 C C . ARG A 1 72 ? 11.800 5.085 -10.366 1.00 85.00 72 ARG A C 1
ATOM 590 O O . ARG A 1 72 ? 11.314 5.043 -9.241 1.00 85.00 72 ARG A O 1
ATOM 597 N N . GLU A 1 73 ? 12.148 6.216 -10.968 1.00 87.88 73 GLU A N 1
ATOM 598 C CA . GLU A 1 73 ? 11.987 7.521 -10.327 1.00 87.88 73 GLU A CA 1
ATOM 599 C C . GLU A 1 73 ? 10.510 7.812 -10.044 1.00 87.88 73 GLU A C 1
ATOM 601 O O . GLU A 1 73 ? 10.163 8.221 -8.939 1.00 87.88 73 GLU A O 1
ATOM 606 N N . ASP A 1 74 ? 9.621 7.466 -10.976 1.00 89.50 74 ASP A N 1
ATOM 607 C CA . ASP A 1 74 ? 8.171 7.572 -10.784 1.00 89.50 74 ASP A CA 1
ATOM 608 C C . ASP A 1 74 ? 7.667 6.685 -9.643 1.00 89.50 74 ASP A C 1
ATOM 610 O O . ASP A 1 74 ? 6.829 7.104 -8.844 1.00 89.50 74 ASP A O 1
ATOM 614 N N . SER A 1 75 ? 8.225 5.479 -9.521 1.00 90.38 75 SER A N 1
ATOM 615 C CA . SER A 1 75 ? 7.923 4.544 -8.431 1.00 90.38 75 SER A CA 1
ATOM 616 C C . SER A 1 75 ? 8.300 5.147 -7.062 1.00 90.38 75 SER A C 1
ATOM 618 O O . SER A 1 75 ? 7.514 5.080 -6.117 1.00 90.38 75 SER A O 1
ATOM 620 N N . TRP A 1 76 ? 9.448 5.827 -6.957 1.00 90.56 76 TRP A N 1
ATOM 621 C CA . TRP A 1 76 ? 9.859 6.534 -5.732 1.00 90.56 76 TRP A CA 1
ATOM 622 C C . TRP A 1 76 ? 9.082 7.829 -5.486 1.00 90.56 76 TRP A C 1
ATOM 624 O O . TRP A 1 76 ? 8.805 8.179 -4.336 1.00 90.56 76 TRP A O 1
ATOM 634 N N . ASN A 1 77 ? 8.735 8.557 -6.546 1.00 92.31 77 ASN A N 1
ATOM 635 C CA . ASN A 1 77 ? 7.895 9.750 -6.469 1.00 92.31 77 ASN A CA 1
ATOM 636 C C . ASN A 1 77 ? 6.498 9.409 -5.944 1.00 92.31 77 ASN A C 1
ATOM 638 O O . ASN A 1 77 ? 5.951 10.172 -5.151 1.00 92.31 77 ASN A O 1
ATOM 642 N N . LEU A 1 78 ? 5.942 8.258 -6.331 1.00 91.75 78 LEU A N 1
ATOM 643 C CA . LEU A 1 78 ? 4.676 7.761 -5.798 1.00 91.75 78 LEU A CA 1
ATOM 644 C C . LEU A 1 78 ? 4.749 7.574 -4.277 1.00 91.75 78 LEU A C 1
ATOM 646 O O . LEU A 1 78 ? 3.926 8.142 -3.567 1.00 91.75 78 LEU A O 1
ATOM 650 N N . LEU A 1 79 ? 5.769 6.880 -3.763 1.00 92.44 79 LEU A N 1
ATOM 651 C CA . LEU A 1 79 ? 5.945 6.701 -2.314 1.00 92.44 79 LEU A CA 1
ATOM 652 C C . LEU A 1 79 ? 6.117 8.039 -1.577 1.00 92.44 79 LEU A C 1
ATOM 654 O O . LEU A 1 79 ? 5.501 8.257 -0.537 1.00 92.44 79 LEU A O 1
ATOM 658 N N . ARG A 1 80 ? 6.891 8.978 -2.136 1.00 92.88 80 ARG A N 1
ATOM 659 C CA . ARG A 1 80 ? 7.033 10.332 -1.567 1.00 92.88 80 ARG A CA 1
ATOM 660 C C . ARG A 1 80 ? 5.709 11.091 -1.512 1.00 92.88 80 ARG A C 1
ATOM 662 O O . ARG A 1 80 ? 5.456 11.798 -0.541 1.00 92.88 80 ARG A O 1
ATOM 669 N N . ARG A 1 81 ? 4.869 10.952 -2.541 1.00 91.81 81 ARG A N 1
ATOM 670 C CA . ARG A 1 81 ? 3.534 11.564 -2.578 1.00 91.81 81 ARG A CA 1
ATOM 671 C C . ARG A 1 81 ? 2.604 10.935 -1.547 1.00 91.81 81 ARG A C 1
ATOM 673 O O . ARG A 1 81 ? 1.926 11.687 -0.862 1.00 91.81 81 ARG A O 1
ATOM 680 N N . LEU A 1 82 ? 2.619 9.607 -1.410 1.00 91.06 82 LEU A N 1
ATOM 681 C CA . LEU A 1 82 ? 1.817 8.892 -0.413 1.00 91.06 82 LEU A CA 1
ATOM 682 C C . LEU A 1 82 ? 2.201 9.297 1.012 1.00 91.06 82 LEU A C 1
ATOM 684 O O . LEU A 1 82 ? 1.324 9.590 1.813 1.00 91.06 82 LEU A O 1
ATOM 688 N N . ARG A 1 83 ? 3.500 9.418 1.321 1.00 90.62 83 ARG A N 1
ATOM 689 C CA . ARG A 1 83 ? 3.962 9.845 2.655 1.00 90.62 83 ARG A CA 1
ATOM 690 C C . ARG A 1 83 ? 3.446 11.227 3.067 1.00 90.62 83 ARG A C 1
ATOM 692 O O . ARG A 1 83 ? 3.364 11.512 4.262 1.00 90.62 83 ARG A O 1
ATOM 699 N N . ARG A 1 84 ? 3.197 12.113 2.099 1.00 86.38 84 ARG A N 1
ATOM 700 C CA . ARG A 1 84 ? 2.924 13.527 2.353 1.00 86.38 84 ARG A CA 1
ATOM 701 C C . ARG A 1 84 ? 1.570 13.686 3.050 1.00 86.38 84 ARG A C 1
ATOM 703 O O . ARG A 1 84 ? 0.554 13.299 2.492 1.00 86.38 84 ARG A O 1
ATOM 710 N N . ASN A 1 85 ? 1.577 14.360 4.201 1.00 67.62 85 ASN A N 1
ATOM 711 C CA . ASN A 1 85 ? 0.396 14.746 4.987 1.00 67.62 85 ASN A CA 1
ATOM 712 C C . ASN A 1 85 ? -0.319 13.611 5.743 1.00 67.62 85 ASN A C 1
ATOM 714 O O . ASN A 1 85 ? -1.509 13.734 6.013 1.00 67.62 85 ASN A O 1
ATOM 718 N N . GLU A 1 86 ? 0.388 12.545 6.125 1.00 81.25 86 GLU A N 1
ATOM 719 C CA . GLU A 1 86 ? -0.177 11.514 7.007 1.00 81.25 86 GLU A CA 1
ATOM 720 C C . GLU A 1 86 ? 0.675 11.300 8.259 1.00 81.25 86 GLU A C 1
ATOM 722 O O . GLU A 1 86 ? 1.902 11.205 8.194 1.00 81.25 86 GLU A O 1
ATOM 727 N N . GLU A 1 87 ? 0.026 11.240 9.418 1.00 85.62 87 GLU A N 1
ATOM 728 C CA . GLU A 1 87 ? 0.688 11.153 10.727 1.00 85.62 87 GLU A CA 1
ATOM 729 C C . GLU A 1 87 ? 0.771 9.715 11.249 1.00 85.62 87 GLU A C 1
ATOM 731 O O . GLU A 1 87 ? 1.536 9.426 12.167 1.00 85.62 87 GLU A O 1
ATOM 736 N N . GLN A 1 88 ? 0.016 8.795 10.645 1.00 91.50 88 GLN A N 1
ATOM 737 C CA . GLN A 1 88 ? -0.054 7.408 11.076 1.00 91.50 88 GLN A CA 1
ATOM 738 C C . GLN A 1 88 ? 1.290 6.692 10.859 1.00 91.50 88 GLN A C 1
ATOM 740 O O . GLN A 1 88 ? 1.964 6.928 9.847 1.00 91.50 88 GLN A O 1
ATOM 745 N N . PRO A 1 89 ? 1.674 5.767 11.763 1.00 92.62 89 PRO A N 1
ATOM 746 C CA . PRO A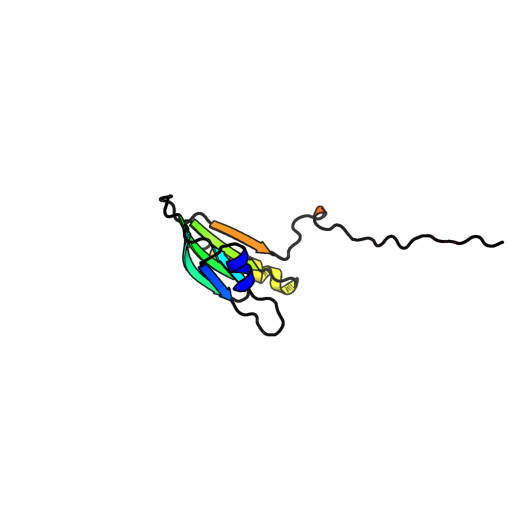 1 89 ? 2.772 4.842 11.516 1.00 92.62 89 PRO A CA 1
ATOM 747 C C . PRO A 1 89 ? 2.567 4.136 10.176 1.00 92.62 89 PRO A C 1
ATOM 749 O O . PRO A 1 89 ? 1.490 3.598 9.920 1.00 92.62 89 PRO A O 1
ATOM 752 N N . TRP A 1 90 ? 3.581 4.164 9.313 1.00 94.12 90 TRP A N 1
ATOM 753 C CA . TRP A 1 90 ? 3.443 3.738 7.924 1.00 94.12 90 TRP A CA 1
ATOM 754 C C . TRP A 1 90 ? 4.338 2.549 7.605 1.00 94.12 90 TRP A C 1
ATOM 756 O O . TRP A 1 90 ? 5.565 2.645 7.665 1.00 94.12 90 TRP A O 1
ATOM 766 N N . LEU A 1 91 ? 3.708 1.440 7.224 1.00 93.94 91 LEU A N 1
ATOM 767 C CA . LEU A 1 91 ? 4.363 0.243 6.727 1.00 93.94 91 LEU A CA 1
ATOM 768 C C . LEU A 1 91 ? 4.177 0.142 5.210 1.00 93.94 91 LEU A C 1
ATOM 770 O O . LEU A 1 91 ? 3.054 0.099 4.711 1.00 93.94 91 LEU A O 1
ATOM 774 N N . VAL A 1 92 ? 5.283 0.050 4.475 1.00 94.75 92 VAL A N 1
ATOM 775 C CA . VAL A 1 92 ? 5.278 -0.202 3.028 1.00 94.75 92 VAL A CA 1
ATOM 776 C C . VAL A 1 92 ? 5.896 -1.565 2.773 1.00 94.75 92 VAL A C 1
ATOM 778 O O . VAL A 1 92 ? 7.020 -1.826 3.201 1.00 94.75 92 VAL A O 1
ATOM 781 N N . CYS A 1 93 ? 5.185 -2.437 2.064 1.00 93.94 93 CYS A N 1
ATOM 782 C CA . CYS A 1 93 ? 5.675 -3.769 1.716 1.00 93.94 93 CYS A CA 1
ATOM 783 C C . CYS A 1 93 ? 5.311 -4.137 0.281 1.00 93.94 93 CYS A C 1
ATOM 785 O O . CYS A 1 93 ? 4.332 -3.646 -0.270 1.00 93.94 93 CYS A O 1
ATOM 787 N N . GLY A 1 94 ? 6.077 -5.051 -0.306 1.00 91.31 94 GLY A N 1
ATOM 788 C CA . GLY A 1 94 ? 5.832 -5.583 -1.640 1.00 91.31 94 GLY A CA 1
ATOM 789 C C . GLY A 1 94 ? 7.124 -5.722 -2.433 1.00 91.31 94 GLY A C 1
ATOM 790 O O . GLY A 1 94 ? 8.201 -5.859 -1.854 1.00 91.31 94 GLY A O 1
ATOM 791 N N . ASP A 1 95 ? 7.012 -5.696 -3.756 1.00 88.94 95 ASP A N 1
ATOM 792 C CA . ASP A 1 95 ? 8.152 -5.824 -4.661 1.00 88.94 95 ASP A CA 1
ATOM 793 C C . ASP A 1 95 ? 8.546 -4.446 -5.193 1.00 88.94 95 ASP A C 1
ATOM 795 O O . ASP A 1 95 ? 7.852 -3.848 -6.013 1.00 88.94 95 ASP A O 1
ATOM 799 N N . PHE A 1 96 ? 9.675 -3.925 -4.722 1.00 88.19 96 PHE A N 1
ATOM 800 C CA . PHE A 1 96 ? 10.174 -2.614 -5.132 1.00 88.19 96 PHE A CA 1
ATOM 801 C C . PHE A 1 96 ? 10.875 -2.641 -6.495 1.00 88.19 96 PHE A C 1
ATOM 803 O O . PHE A 1 96 ? 11.181 -1.572 -7.027 1.00 88.19 96 PHE A O 1
ATOM 810 N N . ASN A 1 97 ? 11.162 -3.828 -7.049 1.00 85.44 97 ASN A N 1
ATOM 811 C CA . ASN A 1 97 ? 11.896 -4.013 -8.303 1.00 85.44 97 ASN A CA 1
ATOM 812 C C . ASN A 1 97 ? 13.217 -3.212 -8.384 1.00 85.44 97 ASN A C 1
ATOM 814 O O . ASN A 1 97 ? 13.684 -2.808 -9.456 1.00 85.44 97 ASN A O 1
ATOM 818 N N . LYS A 1 98 ? 13.858 -2.988 -7.228 1.00 77.12 98 LYS A N 1
ATOM 819 C CA . LYS A 1 98 ? 15.145 -2.302 -7.103 1.00 77.12 98 LYS A CA 1
ATOM 820 C C . LYS A 1 98 ? 16.094 -3.133 -6.257 1.00 77.12 98 LYS A C 1
ATOM 822 O O . LYS A 1 98 ? 15.778 -3.494 -5.133 1.00 77.12 98 LYS A O 1
ATOM 827 N N . ILE A 1 99 ? 17.281 -3.354 -6.807 1.00 75.50 99 ILE A N 1
ATOM 828 C CA . ILE A 1 99 ? 18.422 -3.880 -6.068 1.00 75.50 99 ILE A CA 1
ATOM 829 C C . ILE A 1 99 ? 19.024 -2.704 -5.300 1.00 75.50 99 ILE A C 1
ATOM 831 O O . ILE A 1 99 ? 19.513 -1.750 -5.913 1.00 75.50 99 IL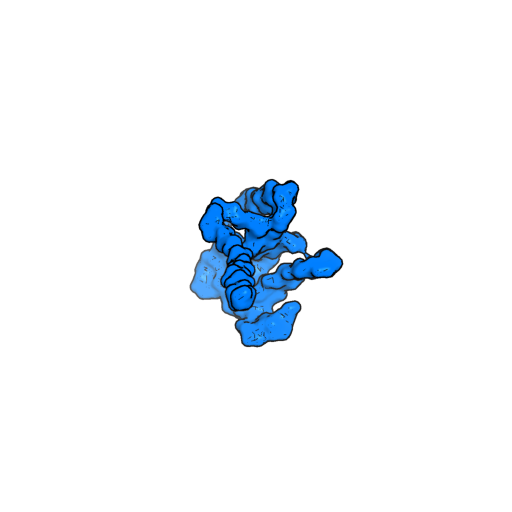E A O 1
ATOM 835 N N . MET A 1 100 ? 18.926 -2.746 -3.977 1.00 70.06 100 MET A N 1
ATOM 836 C CA . MET A 1 100 ? 19.488 -1.735 -3.080 1.00 70.06 100 MET A CA 1
ATOM 837 C C . MET A 1 100 ? 20.959 -2.034 -2.796 1.00 70.06 100 MET A C 1
ATOM 839 O O . MET A 1 100 ? 21.757 -1.109 -2.648 1.00 70.06 100 MET A O 1
ATOM 843 N N . TYR A 1 101 ? 21.332 -3.316 -2.798 1.00 69.69 101 TYR A N 1
ATOM 844 C CA . TYR A 1 101 ? 22.686 -3.748 -2.485 1.00 69.69 101 TYR A CA 1
ATOM 845 C C . TYR A 1 101 ? 23.209 -4.762 -3.498 1.00 69.69 101 TYR A C 1
ATOM 847 O O . TYR A 1 101 ? 22.522 -5.698 -3.897 1.00 69.69 101 TYR A O 1
ATOM 855 N N . GLY A 1 102 ? 24.480 -4.624 -3.887 1.00 67.19 102 GLY A N 1
ATOM 856 C CA . GLY A 1 102 ? 25.102 -5.495 -4.891 1.00 67.19 102 GLY A CA 1
ATOM 857 C C . GLY A 1 102 ? 25.075 -6.992 -4.547 1.00 67.19 102 GLY A C 1
ATOM 858 O O . GLY A 1 102 ? 25.103 -7.819 -5.457 1.00 67.19 102 GLY A O 1
ATOM 859 N N . PHE A 1 103 ? 24.968 -7.348 -3.261 1.00 74.62 103 PHE A N 1
ATOM 860 C CA . PHE A 1 103 ? 24.919 -8.737 -2.792 1.00 74.62 103 PHE A CA 1
ATOM 861 C C . PHE A 1 103 ? 23.556 -9.421 -2.984 1.00 74.62 103 PHE A C 1
ATOM 863 O O . PHE A 1 103 ? 23.488 -10.647 -2.940 1.00 74.62 103 PHE A O 1
ATOM 870 N N . GLU A 1 104 ? 22.477 -8.670 -3.230 1.00 68.50 104 GLU A N 1
ATOM 871 C CA . GLU A 1 104 ? 21.146 -9.243 -3.494 1.00 68.50 104 GLU A CA 1
ATOM 872 C C . GLU A 1 104 ? 21.131 -10.018 -4.823 1.00 68.50 104 GLU A C 1
ATOM 874 O O . GLU A 1 104 ? 20.324 -10.924 -5.034 1.00 68.50 104 GLU A O 1
ATOM 879 N N . LYS A 1 105 ? 22.073 -9.712 -5.725 1.00 65.75 105 LYS A N 1
ATOM 880 C CA . LYS A 1 105 ? 22.212 -10.379 -7.017 1.00 65.75 105 LYS A CA 1
ATOM 881 C C . LYS A 1 105 ? 23.157 -11.576 -6.926 1.00 65.75 105 LYS A C 1
ATOM 883 O O . LYS A 1 105 ? 24.333 -11.481 -7.278 1.00 65.75 105 LYS A O 1
ATOM 888 N N . LYS A 1 106 ? 22.629 -12.754 -6.588 1.00 65.88 106 LYS A N 1
ATOM 889 C CA . LYS A 1 106 ? 23.300 -14.010 -6.961 1.00 65.88 106 LYS A CA 1
ATOM 890 C C . LYS A 1 106 ? 23.112 -14.228 -8.460 1.00 65.88 106 LYS A C 1
ATOM 892 O O . LYS A 1 106 ? 22.019 -14.533 -8.927 1.00 65.88 106 LYS A O 1
ATOM 897 N N . ARG A 1 107 ? 24.181 -14.048 -9.242 1.00 58.03 107 ARG A N 1
ATOM 898 C CA . ARG A 1 107 ? 24.201 -14.534 -10.626 1.00 58.03 107 ARG A CA 1
ATOM 899 C C . ARG A 1 107 ? 24.076 -16.058 -10.560 1.00 58.03 107 ARG A C 1
ATOM 901 O O . ARG A 1 107 ? 24.967 -16.705 -10.018 1.00 58.03 107 ARG A O 1
ATOM 908 N N . LEU A 1 108 ? 23.002 -16.625 -11.109 1.00 53.66 108 LEU A N 1
ATOM 909 C CA . LEU A 1 108 ? 22.974 -18.040 -11.479 1.00 53.66 108 LEU A CA 1
ATOM 910 C C . LEU A 1 108 ? 23.979 -18.213 -12.622 1.00 53.66 108 LEU A C 1
ATOM 912 O O . LEU A 1 108 ? 23.633 -18.134 -13.797 1.00 53.66 108 LEU A O 1
ATOM 916 N N . VAL A 1 109 ? 25.260 -18.346 -12.282 1.00 53.41 109 VAL A N 1
ATOM 917 C CA . VAL A 1 109 ? 26.253 -18.825 -13.235 1.00 53.41 109 VAL A CA 1
ATOM 918 C C . VAL A 1 109 ? 25.933 -20.298 -13.416 1.00 53.41 109 VAL A C 1
ATOM 920 O O . VAL A 1 109 ? 26.253 -21.116 -12.558 1.00 53.41 109 VAL A O 1
ATOM 923 N N . ALA A 1 110 ? 25.241 -20.623 -14.507 1.00 50.59 110 ALA A N 1
ATOM 924 C CA . ALA A 1 110 ? 25.166 -21.990 -14.985 1.00 50.59 110 ALA A CA 1
ATOM 925 C C . ALA A 1 110 ? 26.609 -22.482 -15.147 1.00 50.59 110 ALA A C 1
ATOM 927 O O . ALA A 1 110 ? 27.338 -22.010 -16.022 1.00 50.59 110 ALA A O 1
ATOM 928 N N . GLN A 1 111 ? 27.039 -23.388 -14.270 1.00 48.34 111 GLN A N 1
ATOM 929 C CA . GLN A 1 111 ? 28.234 -24.183 -14.498 1.00 48.34 111 GLN A CA 1
ATOM 930 C C . GLN A 1 111 ? 27.946 -25.039 -15.735 1.00 48.34 111 GLN A C 1
ATOM 932 O O . GLN A 1 111 ? 27.384 -26.125 -15.637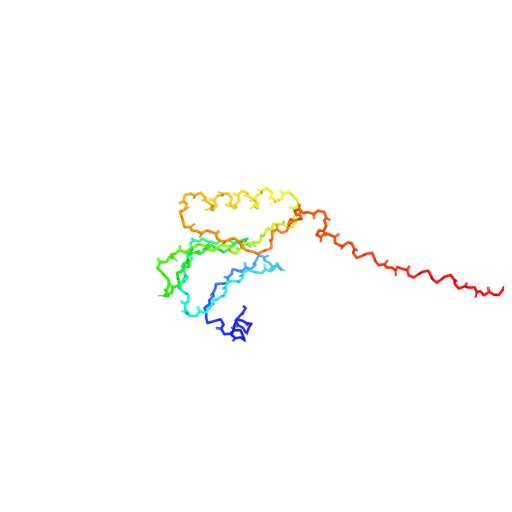 1.00 48.34 111 GLN A O 1
ATOM 937 N N . ARG A 1 112 ? 28.273 -24.528 -16.929 1.00 43.53 112 ARG A N 1
ATOM 938 C CA . ARG A 1 112 ? 28.483 -25.400 -18.084 1.00 43.53 112 ARG A CA 1
ATOM 939 C C . ARG A 1 112 ? 29.679 -26.271 -17.723 1.00 43.53 112 ARG A C 1
ATOM 941 O O . ARG A 1 112 ? 30.784 -25.754 -17.555 1.00 43.53 112 ARG A O 1
ATOM 948 N N . GLY A 1 113 ? 29.411 -27.557 -17.518 1.00 41.59 113 GLY A N 1
ATOM 949 C CA . GLY A 1 113 ? 30.417 -28.563 -17.221 1.00 41.59 113 GLY A CA 1
ATOM 950 C C . GLY A 1 113 ? 31.559 -28.489 -18.227 1.00 41.59 113 GLY A C 1
ATOM 951 O O . GLY A 1 113 ? 31.343 -28.429 -19.437 1.00 41.59 113 GLY A O 1
ATOM 952 N N . LYS A 1 114 ? 32.786 -28.475 -17.708 1.00 46.69 114 LYS A N 1
ATOM 953 C CA . LYS A 1 114 ? 33.950 -28.908 -18.470 1.00 46.69 114 LYS A CA 1
ATOM 954 C C . LYS A 1 114 ? 33.877 -30.432 -18.560 1.00 46.69 114 LYS A C 1
ATOM 956 O O . LYS A 1 114 ? 34.411 -31.112 -17.696 1.00 46.69 114 LYS A O 1
ATOM 961 N N . GLU A 1 115 ? 33.225 -30.951 -19.589 1.00 45.28 115 GLU A N 1
ATOM 962 C CA . GLU A 1 115 ? 33.511 -32.295 -20.090 1.00 45.28 115 GLU A CA 1
ATOM 963 C C . GLU A 1 115 ? 34.372 -32.135 -21.341 1.00 45.28 115 GLU A C 1
ATOM 965 O O . GLU A 1 115 ? 33.879 -32.092 -22.464 1.00 45.28 115 GLU A O 1
ATOM 970 N N . ASN A 1 116 ? 35.683 -32.002 -21.141 1.00 40.41 116 ASN A N 1
ATOM 971 C CA . ASN A 1 116 ? 36.624 -32.350 -22.196 1.00 40.41 116 ASN A CA 1
ATOM 972 C C . ASN A 1 116 ? 36.889 -33.843 -22.039 1.00 40.41 116 ASN A C 1
ATOM 974 O O . ASN A 1 116 ? 37.734 -34.248 -21.242 1.00 40.41 116 ASN A O 1
ATOM 978 N N . GLY A 1 117 ? 36.107 -34.642 -22.763 1.00 39.22 117 GLY A N 1
ATOM 979 C CA . GLY A 1 117 ? 36.370 -36.059 -22.948 1.00 39.22 117 GLY A CA 1
ATOM 980 C C . GLY A 1 117 ? 37.746 -36.250 -23.578 1.00 39.22 117 GLY A C 1
ATOM 981 O O . GLY A 1 117 ? 38.019 -35.751 -24.667 1.00 39.22 117 GLY A O 1
ATOM 982 N N . SER A 1 118 ? 38.612 -36.963 -22.868 1.00 47.66 118 SER A N 1
ATOM 983 C CA . SER A 1 118 ? 39.765 -37.637 -23.450 1.00 47.66 118 SER A CA 1
ATOM 984 C C . SER A 1 118 ? 39.264 -38.885 -24.170 1.00 47.66 118 SER A C 1
ATOM 986 O O . SER A 1 118 ? 38.633 -39.732 -23.543 1.00 47.66 118 SER A O 1
ATOM 988 N N . ILE A 1 119 ? 39.546 -39.005 -25.464 1.00 42.41 119 ILE A N 1
ATOM 989 C CA . ILE A 1 119 ? 39.508 -40.274 -26.201 1.00 42.41 119 ILE A CA 1
ATOM 990 C C . ILE A 1 119 ? 40.593 -40.198 -27.289 1.00 42.41 119 ILE A C 1
ATOM 992 O O . ILE A 1 119 ? 40.775 -39.123 -27.862 1.00 42.41 119 ILE A O 1
ATOM 996 N N . PRO A 1 120 ? 41.174 -41.342 -27.664 1.00 50.12 120 PRO A N 1
ATOM 997 C CA . PRO A 1 120 ? 42.405 -41.936 -27.149 1.00 50.12 120 PRO A CA 1
ATOM 998 C C . PRO A 1 120 ? 43.693 -41.367 -27.776 1.00 50.12 120 PRO A C 1
ATOM 1000 O O . PRO A 1 120 ? 43.637 -40.800 -28.889 1.00 50.12 120 PRO A O 1
#

Radius of gyration: 20.58 Å; chains: 1; bounding box: 54×57×47 Å

Secondary structure (DSSP, 8-state):
-HHHHHHTT--EEEEE--STTSPPEEEEE-TTEEEEEEEEETTEEEEEEEETT-S-EEEEEEEE--SSGGGHHHHHHHHHHHHTT--S-EEEEEE-----SGGG----------------

Foldseek 3Di:
DVVVCVVVQQPDKDWADADPPDDTDIDTHHPQKDWAFDDDDRFWTKIWIDGPVDPAIAIEIEGHADLDPVCLVVSVVVVVVVPPPDDHHYDYDYHSNDDPDPVVDDPPPPPPDPPPDDDD

pLDDT: mean 81.25, std 14.72, range [39.22, 95.81]